Protein AF-A0A9E0TXG6-F1 (afdb_monomer)

Radius of gyration: 11.96 Å; Cα contacts (8 Å, |Δi|>4): 257; chains: 1; bounding box: 27×25×40 Å

Foldseek 3Di:
DQDDAEEAEQEEFEDAAEERAEADEEQYEHYNYEFEHYNYERHAHPYYNYHYWNYEFDHYNYWSYHDDPPPQDADEPGDADHGHYHTYD

Mean predicted aligned error: 6.19 Å

Sequence (89 aa):
AVSSPVNVLGNTVTDNGGDGIFIASNANMVKNNAVYRNGGNGIDNTGSLTEFYNNSSCNNALASCVGIPSGLVVAPGGTPVAGGNLCCP

pLDDT: mean 81.15, std 16.33, range [44.84, 97.56]

Solvent-accessible surface area (backbone atoms only — not comparable to full-atom values): 4607 Å² total; per-residue (Å²): 133,86,75,73,61,50,79,51,66,64,42,80,36,61,72,35,80,38,52,48,43,81,39,75,62,47,51,24,39,40,31,48,27,42,22,33,48,10,54,20,29,10,33,34,30,76,23,52,76,51,49,70,33,40,28,39,16,32,64,22,71,47,51,15,62,39,65,69,72,89,87,60,52,61,31,84,77,71,55,61,48,94,75,18,26,19,34,27,120

Secondary structure (DSSP, 8-state):
-PPPP-EEES-EEES-SS-SEEE-SSS-EEES-EEES-SS-SEEE--TT-EEES-EEES-SS-SEESPPTTS---TTS---TTSPEE--

Structure (mmCIF, N/CA/C/O backbone):
data_AF-A0A9E0TXG6-F1
#
_entry.id   AF-A0A9E0TXG6-F1
#
loop_
_atom_site.group_PDB
_atom_site.id
_atom_site.type_symbol
_atom_site.label_atom_id
_atom_site.label_alt_id
_atom_site.label_comp_id
_atom_site.label_asym_id
_atom_site.label_entity_id
_atom_site.label_seq_id
_atom_site.pdbx_PDB_ins_code
_atom_site.Cartn_x
_atom_site.Cartn_y
_atom_site.Cartn_z
_atom_site.occupancy
_atom_site.B_iso_or_equiv
_atom_site.auth_seq_id
_atom_site.auth_comp_id
_atom_site.auth_asym_id
_atom_site.auth_atom_id
_atom_site.pdbx_PDB_model_num
ATOM 1 N N . ALA A 1 1 ? 7.642 -2.539 -20.704 1.00 48.75 1 ALA A N 1
ATOM 2 C CA . ALA A 1 1 ? 6.670 -1.461 -20.443 1.00 48.75 1 ALA A CA 1
ATOM 3 C C . ALA A 1 1 ? 7.231 -0.590 -19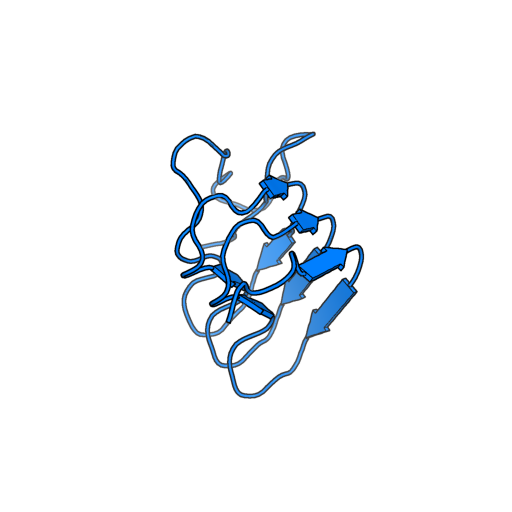.330 1.00 48.75 1 ALA A C 1
ATOM 5 O O . ALA A 1 1 ? 7.638 -1.140 -18.316 1.00 48.75 1 ALA A O 1
ATOM 6 N N . VAL A 1 2 ? 7.325 0.723 -19.530 1.00 52.56 2 VAL A N 1
ATOM 7 C CA . VAL A 1 2 ? 7.585 1.657 -18.426 1.00 52.56 2 VAL A CA 1
ATOM 8 C C . VAL A 1 2 ? 6.251 1.890 -17.721 1.00 52.56 2 VAL A C 1
ATOM 10 O O . VAL A 1 2 ? 5.301 2.329 -18.363 1.00 52.56 2 VAL A O 1
ATOM 13 N N . SER A 1 3 ? 6.130 1.507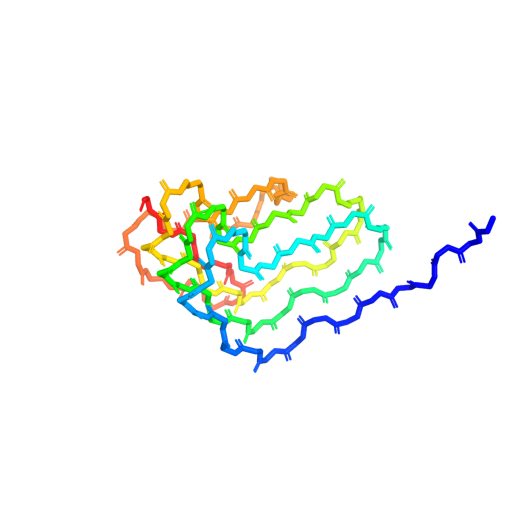 -16.448 1.00 64.75 3 SER A N 1
ATOM 14 C CA . SER A 1 3 ? 4.931 1.827 -15.669 1.00 64.75 3 SER A CA 1
ATOM 15 C C . SER A 1 3 ? 4.927 3.324 -15.388 1.00 64.75 3 SER A C 1
ATOM 17 O O . SER A 1 3 ? 5.900 3.841 -14.838 1.00 64.75 3 SER A O 1
ATOM 19 N N . SER A 1 4 ? 3.858 4.021 -15.761 1.00 75.94 4 SER A N 1
ATOM 20 C CA . SER A 1 4 ? 3.668 5.405 -15.335 1.00 75.94 4 SER A CA 1
ATOM 21 C C . SER A 1 4 ? 3.473 5.466 -13.813 1.00 75.94 4 SER A C 1
ATOM 23 O O . SER A 1 4 ? 2.836 4.565 -13.261 1.00 75.94 4 SER A O 1
ATOM 25 N N . PRO A 1 5 ? 3.983 6.516 -13.146 1.00 81.19 5 PRO A N 1
ATOM 26 C CA . PRO A 1 5 ? 3.655 6.821 -11.757 1.00 81.19 5 PRO A CA 1
ATOM 27 C C . PRO A 1 5 ? 2.147 6.794 -11.503 1.00 81.19 5 PRO A C 1
ATOM 29 O O . PRO A 1 5 ? 1.377 7.359 -12.286 1.00 81.19 5 PRO A O 1
ATOM 32 N N . VAL A 1 6 ? 1.730 6.178 -10.398 1.00 83.81 6 VAL A N 1
ATOM 33 C CA . VAL A 1 6 ? 0.345 6.209 -9.915 1.00 83.81 6 VAL A CA 1
ATOM 34 C C . VAL A 1 6 ? 0.247 7.128 -8.702 1.00 83.81 6 VAL A C 1
ATOM 36 O O . VAL A 1 6 ? 1.073 7.073 -7.792 1.00 83.81 6 VAL A O 1
ATOM 39 N N . ASN A 1 7 ? -0.798 7.954 -8.680 1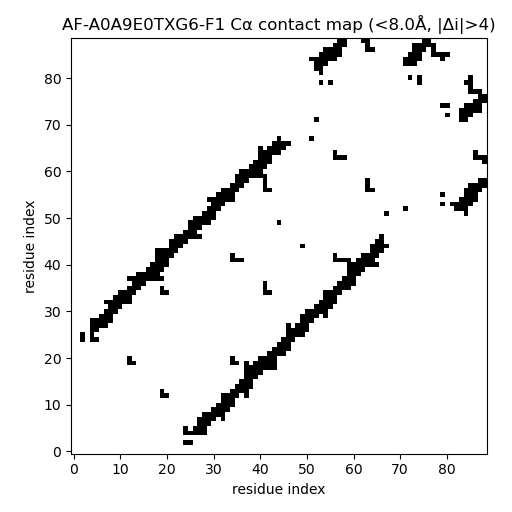.00 89.12 7 ASN A N 1
ATOM 40 C CA . ASN A 1 7 ? -1.100 8.860 -7.578 1.00 89.12 7 ASN A CA 1
ATOM 41 C C . ASN A 1 7 ? -2.319 8.343 -6.805 1.00 89.12 7 ASN A C 1
ATOM 43 O O . ASN A 1 7 ? -3.431 8.350 -7.330 1.00 89.12 7 ASN A O 1
ATOM 47 N N . VAL A 1 8 ? -2.122 7.941 -5.550 1.00 90.38 8 VAL A N 1
ATOM 48 C CA . VAL A 1 8 ? -3.186 7.526 -4.624 1.00 90.38 8 VAL A CA 1
ATOM 49 C C . VAL A 1 8 ? -3.271 8.554 -3.504 1.00 90.38 8 VAL A C 1
ATOM 51 O O . VAL A 1 8 ? -2.483 8.536 -2.557 1.00 90.38 8 VAL A O 1
ATOM 54 N N . LEU A 1 9 ? -4.194 9.505 -3.649 1.00 93.12 9 LEU A N 1
ATOM 55 C CA . LEU A 1 9 ? -4.222 10.723 -2.841 1.00 93.12 9 LEU A CA 1
ATOM 56 C C . LEU A 1 9 ? -5.588 10.939 -2.186 1.00 93.12 9 LEU A C 1
ATOM 58 O O . LEU A 1 9 ? -6.599 10.930 -2.882 1.00 93.12 9 LEU A O 1
ATOM 62 N N . GLY A 1 10 ? -5.611 11.230 -0.883 1.00 93.75 10 GLY A N 1
ATOM 63 C CA . GLY A 1 10 ? -6.802 11.764 -0.210 1.00 93.75 10 GLY A CA 1
ATOM 64 C C . GLY A 1 10 ? -7.965 10.781 -0.055 1.00 93.75 10 GLY A C 1
ATOM 65 O O . GLY A 1 10 ? -9.107 11.217 0.070 1.00 93.75 10 GLY A O 1
ATOM 66 N N . ASN A 1 11 ? -7.708 9.473 -0.102 1.00 96.25 11 ASN A N 1
ATOM 67 C CA . ASN A 1 11 ? -8.763 8.463 -0.075 1.00 96.25 11 ASN A CA 1
ATOM 68 C C . ASN A 1 11 ? -9.119 8.046 1.350 1.00 96.25 11 ASN A C 1
ATOM 70 O O . ASN A 1 11 ? -8.262 7.995 2.228 1.00 96.25 11 ASN A O 1
ATOM 74 N N . THR A 1 12 ? -10.380 7.665 1.549 1.00 97.25 12 THR A N 1
ATOM 75 C CA . THR A 1 12 ? -10.810 6.880 2.711 1.00 97.25 12 THR A CA 1
ATOM 76 C C . THR A 1 12 ? -11.058 5.449 2.255 1.00 97.25 12 THR A C 1
ATOM 78 O O . THR A 1 12 ? -11.916 5.223 1.406 1.00 97.25 12 THR A O 1
ATOM 81 N N . VAL A 1 13 ? -10.304 4.494 2.796 1.00 97.38 13 VAL A N 1
ATOM 82 C CA . VAL A 1 13 ? -10.337 3.085 2.386 1.00 97.38 13 VAL A CA 1
ATOM 83 C C . VAL A 1 13 ? -10.629 2.210 3.599 1.00 97.38 13 VAL A C 1
ATOM 85 O O . VAL A 1 13 ? -9.819 2.115 4.522 1.00 97.38 13 VAL A O 1
ATOM 88 N N . THR A 1 14 ? -11.803 1.584 3.625 1.00 97.56 14 THR A N 1
ATOM 89 C CA . THR A 1 14 ? -12.260 0.838 4.799 1.00 97.56 14 THR A CA 1
ATOM 90 C C . THR A 1 14 ? -13.142 -0.348 4.445 1.00 97.56 14 THR A C 1
ATOM 92 O O . THR A 1 14 ? -13.743 -0.360 3.375 1.00 97.56 14 THR A O 1
ATOM 95 N N . ASP A 1 15 ? -13.216 -1.321 5.357 1.00 96.94 15 ASP A N 1
ATOM 96 C CA . ASP A 1 15 ? -14.100 -2.490 5.285 1.00 96.94 15 ASP A CA 1
ATOM 97 C C . ASP A 1 15 ? -13.877 -3.391 4.056 1.00 96.94 15 ASP A C 1
ATOM 99 O O . ASP A 1 15 ? -14.789 -4.084 3.604 1.00 96.94 15 ASP A O 1
ATOM 103 N N . ASN A 1 16 ? -12.654 -3.419 3.515 1.00 96.94 16 ASN A N 1
ATOM 104 C CA . ASN A 1 16 ? -12.290 -4.350 2.446 1.00 96.94 16 ASN A CA 1
ATOM 105 C C . ASN A 1 16 ? -11.864 -5.708 3.016 1.00 96.94 16 ASN A C 1
ATOM 107 O O . ASN A 1 16 ? -11.267 -5.781 4.084 1.00 96.94 16 ASN A O 1
ATOM 111 N N . GLY A 1 17 ? -12.112 -6.795 2.278 1.00 97.25 17 GLY A N 1
ATOM 112 C CA . GLY A 1 17 ? -11.729 -8.151 2.702 1.00 97.25 17 GLY A CA 1
ATOM 113 C C . GLY A 1 17 ? -10.229 -8.469 2.605 1.00 97.25 17 GLY A C 1
ATOM 114 O O . GLY A 1 17 ? -9.790 -9.459 3.177 1.00 97.25 17 GLY A O 1
ATOM 115 N N . GLY A 1 18 ? -9.454 -7.650 1.890 1.00 95.69 18 GLY A N 1
ATOM 116 C CA . GLY A 1 18 ? -8.007 -7.798 1.700 1.00 95.69 18 GLY A CA 1
ATO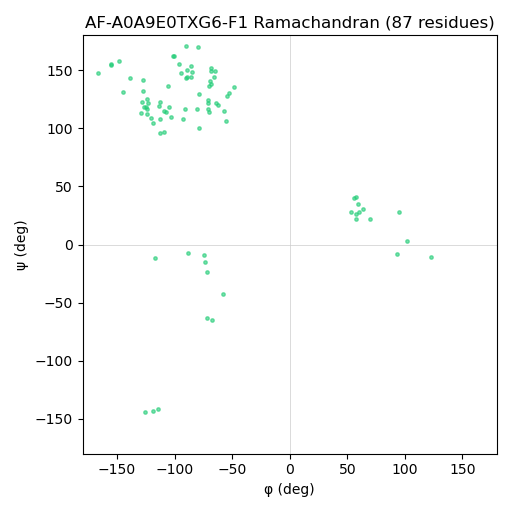M 117 C C . GLY A 1 18 ? -7.265 -6.527 2.097 1.00 95.69 18 GLY A C 1
ATOM 118 O O . GLY A 1 18 ? -7.670 -5.855 3.046 1.00 95.69 18 GLY A O 1
ATOM 119 N N . ASP A 1 19 ? -6.198 -6.192 1.376 1.00 95.44 19 ASP A N 1
ATOM 120 C CA . ASP A 1 19 ? -5.452 -4.960 1.631 1.00 95.44 19 ASP A CA 1
ATOM 121 C C . ASP A 1 19 ? -6.303 -3.714 1.354 1.00 95.44 19 ASP A C 1
ATOM 123 O O . ASP A 1 19 ? -7.159 -3.715 0.467 1.00 95.44 19 ASP A O 1
ATOM 127 N N . GLY A 1 20 ? -6.050 -2.632 2.090 1.00 96.56 20 GLY A N 1
ATOM 128 C CA . GLY A 1 20 ? -6.665 -1.339 1.797 1.00 96.56 20 GLY A CA 1
ATOM 129 C C . GLY A 1 20 ? -6.076 -0.723 0.526 1.00 96.56 20 GLY A C 1
ATOM 130 O O . GLY A 1 20 ? -6.770 -0.522 -0.469 1.00 96.56 20 GLY A O 1
ATOM 131 N N . ILE A 1 21 ? -4.777 -0.424 0.547 1.00 94.25 21 ILE A N 1
ATOM 132 C CA . ILE A 1 21 ? -4.048 0.131 -0.599 1.00 94.25 21 ILE A CA 1
ATOM 133 C C . ILE A 1 21 ? -2.859 -0.774 -0.906 1.00 94.25 21 ILE A C 1
ATOM 135 O O . ILE A 1 21 ? -1.952 -0.886 -0.088 1.00 94.25 21 ILE A O 1
ATOM 139 N N . PHE A 1 22 ? -2.837 -1.357 -2.105 1.00 93.38 22 PHE A N 1
ATOM 140 C CA . PHE A 1 22 ? -1.732 -2.183 -2.594 1.00 93.38 22 PHE A CA 1
ATOM 141 C C . PHE A 1 22 ? -1.019 -1.499 -3.769 1.00 93.38 22 PHE A C 1
ATOM 143 O O . PHE A 1 22 ? -1.641 -1.174 -4.784 1.00 93.38 22 PHE A O 1
ATOM 150 N N . ILE A 1 23 ? 0.290 -1.281 -3.634 1.00 88.75 23 ILE A N 1
ATOM 151 C CA . ILE A 1 23 ? 1.143 -0.608 -4.619 1.00 88.75 23 ILE A CA 1
ATOM 152 C C . ILE A 1 23 ? 2.303 -1.533 -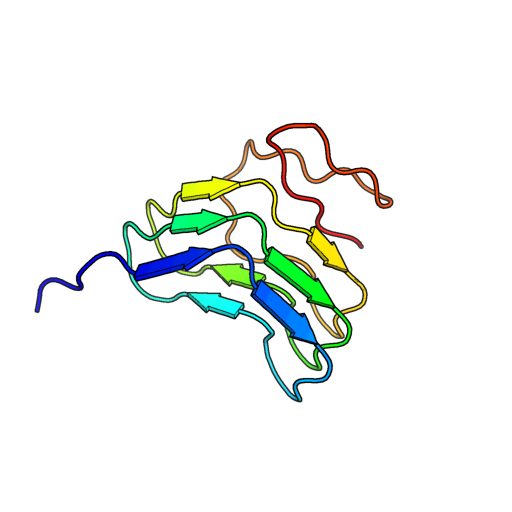4.997 1.00 88.75 23 ILE A C 1
ATOM 154 O O . ILE A 1 23 ? 3.164 -1.832 -4.169 1.00 88.75 23 ILE A O 1
ATOM 158 N N . ALA A 1 24 ? 2.352 -1.933 -6.270 1.00 87.50 24 ALA A N 1
ATOM 159 C CA . ALA A 1 24 ? 3.408 -2.792 -6.822 1.00 87.50 24 ALA A CA 1
ATOM 160 C C . ALA A 1 24 ? 4.262 -2.130 -7.921 1.00 87.50 24 ALA A C 1
ATOM 162 O O . ALA A 1 24 ? 5.292 -2.672 -8.316 1.00 87.50 24 ALA A O 1
ATOM 163 N N . SER A 1 25 ? 3.849 -0.972 -8.449 1.00 86.00 25 SER A N 1
ATOM 164 C CA . SER A 1 25 ? 4.642 -0.190 -9.411 1.00 86.00 25 SER A CA 1
ATOM 165 C C . SER A 1 25 ? 5.725 0.635 -8.708 1.00 86.00 25 SER A C 1
ATOM 167 O O . SER A 1 25 ? 5.709 0.770 -7.491 1.00 86.00 25 SER A O 1
ATOM 169 N N . ASN A 1 26 ? 6.646 1.232 -9.465 1.00 85.75 26 ASN A N 1
ATOM 170 C CA . ASN A 1 26 ? 7.681 2.121 -8.923 1.00 85.75 26 ASN A CA 1
ATOM 171 C C . ASN A 1 26 ? 7.323 3.603 -9.117 1.00 85.75 26 ASN A C 1
ATOM 173 O O . ASN A 1 26 ? 6.528 3.936 -9.995 1.00 85.75 26 ASN A O 1
ATOM 177 N N . ALA A 1 27 ? 7.985 4.480 -8.355 1.00 85.69 27 ALA A N 1
ATOM 178 C CA . ALA A 1 27 ? 7.906 5.939 -8.469 1.00 85.69 27 ALA A CA 1
ATOM 179 C C . ALA A 1 27 ? 6.477 6.496 -8.326 1.00 85.69 27 ALA A C 1
ATOM 181 O O . ALA A 1 27 ? 6.070 7.380 -9.074 1.00 85.69 27 ALA A O 1
ATOM 182 N N . ASN A 1 28 ? 5.700 5.949 -7.388 1.00 86.56 28 ASN A N 1
ATOM 183 C CA . ASN A 1 28 ? 4.326 6.380 -7.123 1.00 86.56 28 ASN A CA 1
ATOM 184 C C . ASN A 1 28 ? 4.266 7.491 -6.076 1.00 86.56 28 ASN A C 1
ATOM 186 O O . ASN A 1 28 ? 5.238 7.752 -5.372 1.00 86.56 28 ASN A O 1
ATOM 190 N N . MET A 1 29 ? 3.080 8.068 -5.908 1.00 88.69 29 MET A N 1
ATOM 191 C CA . MET A 1 29 ? 2.774 8.958 -4.796 1.00 88.69 29 MET A CA 1
ATOM 192 C C . MET A 1 29 ? 1.572 8.429 -4.010 1.00 88.69 29 MET A C 1
ATOM 194 O O . MET A 1 29 ? 0.477 8.296 -4.556 1.00 88.69 29 MET A O 1
ATOM 198 N N . VAL A 1 30 ? 1.757 8.172 -2.717 1.00 89.00 30 VAL A N 1
ATOM 199 C CA . VAL A 1 30 ? 0.707 7.752 -1.780 1.00 89.00 30 VAL A CA 1
ATOM 200 C C . VAL A 1 30 ? 0.628 8.778 -0.660 1.00 89.00 30 VAL A C 1
ATOM 202 O O . VAL A 1 30 ? 1.529 8.875 0.178 1.00 89.00 30 VAL A O 1
ATOM 205 N N . LYS A 1 31 ? -0.446 9.568 -0.642 1.00 88.81 31 LYS A N 1
ATOM 206 C CA . LYS A 1 31 ? -0.557 10.729 0.244 1.00 88.81 31 LYS A CA 1
ATOM 207 C C . LYS A 1 31 ? -1.930 10.884 0.876 1.00 88.81 31 LYS A C 1
ATOM 209 O O . LYS A 1 31 ? -2.933 10.785 0.176 1.00 88.81 31 LYS A O 1
ATOM 214 N N . ASN A 1 32 ? -1.977 11.331 2.133 1.00 90.75 32 ASN A N 1
ATOM 215 C CA . ASN A 1 32 ? -3.200 11.845 2.765 1.00 90.75 32 ASN A CA 1
ATOM 216 C C . ASN A 1 32 ? -4.347 10.816 2.769 1.00 90.75 32 ASN A C 1
ATOM 218 O O . ASN A 1 32 ? -5.512 11.204 2.742 1.00 90.75 32 ASN A O 1
ATOM 222 N N . ASN A 1 33 ? -4.045 9.517 2.743 1.00 92.75 33 ASN A N 1
ATOM 223 C CA . ASN A 1 33 ? -5.074 8.483 2.769 1.00 92.75 33 ASN A CA 1
ATOM 224 C C . ASN A 1 33 ? -5.388 8.080 4.213 1.00 92.75 33 ASN A C 1
ATOM 226 O O . ASN A 1 33 ? -4.482 7.998 5.039 1.00 92.75 33 ASN A O 1
ATOM 230 N N . ALA A 1 34 ? -6.654 7.795 4.502 1.00 94.00 34 ALA A N 1
ATOM 231 C CA . ALA A 1 34 ? -7.125 7.202 5.747 1.00 94.00 34 ALA A CA 1
ATOM 232 C C . ALA A 1 34 ? -7.573 5.760 5.475 1.00 94.00 34 ALA A C 1
ATOM 234 O O . ALA A 1 34 ? -8.531 5.540 4.735 1.00 94.00 34 ALA A O 1
ATOM 235 N N . VAL A 1 35 ? -6.884 4.779 6.053 1.00 95.25 35 VAL A N 1
ATOM 236 C CA . VAL A 1 35 ? -7.028 3.361 5.712 1.00 95.25 35 VAL A CA 1
ATOM 237 C C . VAL A 1 35 ? -7.255 2.519 6.963 1.00 95.25 35 VAL A C 1
ATOM 239 O O . VAL A 1 35 ? -6.382 2.417 7.819 1.00 95.25 35 VAL A O 1
ATOM 242 N N . TYR A 1 36 ? -8.434 1.924 7.121 1.00 95.50 36 TYR A N 1
ATOM 243 C CA . TYR A 1 36 ? -8.767 1.240 8.374 1.00 95.50 36 TYR A CA 1
ATOM 244 C C . TYR A 1 36 ? -9.823 0.151 8.237 1.00 95.50 36 TYR A C 1
ATOM 246 O O . TYR A 1 36 ? -10.678 0.233 7.365 1.00 95.50 36 TYR A O 1
ATOM 254 N N . ARG A 1 37 ? -9.830 -0.834 9.144 1.00 95.75 37 ARG A N 1
ATOM 255 C CA . ARG A 1 37 ? -10.777 -1.971 9.144 1.00 95.75 37 ARG A CA 1
ATOM 256 C C . ARG A 1 37 ? -10.730 -2.815 7.866 1.00 95.75 37 ARG A C 1
ATOM 258 O O . ARG A 1 37 ? -11.757 -3.304 7.415 1.00 95.75 37 ARG A O 1
ATOM 265 N N . ASN A 1 38 ? -9.551 -2.982 7.270 1.00 96.75 38 ASN A N 1
ATOM 266 C CA . ASN A 1 38 ? -9.367 -3.893 6.140 1.00 96.75 38 ASN A CA 1
ATOM 267 C C . ASN A 1 38 ? -8.886 -5.273 6.628 1.00 96.75 38 ASN A C 1
ATOM 269 O O . ASN A 1 38 ? -8.185 -5.370 7.636 1.00 96.75 38 ASN A O 1
ATOM 273 N N . GLY A 1 39 ? -9.281 -6.337 5.928 1.00 96.88 39 GLY A N 1
ATOM 274 C CA . GLY A 1 39 ? -8.998 -7.737 6.266 1.00 96.88 39 GLY A CA 1
ATOM 275 C C . GLY A 1 39 ? -7.560 -8.189 5.988 1.00 96.88 39 GLY A C 1
ATOM 276 O O . GLY A 1 39 ? -7.183 -9.282 6.402 1.00 96.88 39 GLY A O 1
ATOM 277 N N . GLY A 1 40 ? -6.763 -7.360 5.313 1.00 95.44 40 GLY A N 1
ATOM 278 C CA . GLY A 1 40 ? -5.338 -7.564 5.053 1.00 95.44 40 GLY A CA 1
ATOM 279 C C . GLY A 1 40 ? -4.468 -6.464 5.662 1.00 95.44 40 GLY A C 1
ATOM 280 O O . GLY A 1 40 ? -4.741 -5.960 6.758 1.00 95.44 40 GLY A O 1
ATOM 281 N N . ASN A 1 41 ? -3.405 -6.096 4.946 1.00 93.38 41 ASN A N 1
ATOM 282 C CA . ASN A 1 41 ? -2.580 -4.946 5.287 1.00 93.38 41 ASN A CA 1
ATOM 283 C C . ASN A 1 41 ? -3.376 -3.654 5.068 1.00 93.38 41 ASN A C 1
ATOM 285 O O . ASN A 1 41 ? -4.217 -3.551 4.178 1.00 93.38 41 ASN A O 1
ATOM 289 N N . GLY A 1 42 ? -3.101 -2.620 5.854 1.00 93.94 42 GLY A N 1
ATOM 290 C CA . GLY A 1 42 ? -3.691 -1.316 5.579 1.00 93.94 42 GLY A CA 1
ATOM 291 C C . GLY A 1 42 ? -3.142 -0.736 4.282 1.00 93.94 42 GLY A C 1
ATOM 292 O O . GLY A 1 42 ? -3.862 -0.597 3.296 1.00 93.94 42 GLY A O 1
ATOM 293 N N . ILE A 1 43 ? -1.844 -0.442 4.273 1.00 91.69 43 ILE A N 1
ATOM 294 C CA . ILE A 1 43 ? -1.139 0.015 3.079 1.00 91.69 43 ILE A CA 1
ATOM 295 C C . ILE A 1 43 ? 0.079 -0.874 2.844 1.00 91.69 43 ILE A C 1
ATOM 297 O O . ILE A 1 43 ? 0.987 -0.909 3.673 1.00 91.69 43 ILE A O 1
ATOM 301 N N . ASP A 1 44 ? 0.109 -1.554 1.706 1.00 91.81 44 ASP A N 1
ATOM 302 C CA . ASP A 1 44 ? 1.215 -2.398 1.272 1.00 91.81 44 ASP A CA 1
ATOM 303 C C . ASP A 1 44 ? 1.897 -1.776 0.049 1.00 91.81 44 ASP A C 1
ATOM 305 O O . ASP A 1 44 ? 1.340 -1.720 -1.051 1.00 91.81 44 ASP A O 1
ATOM 309 N N . ASN A 1 45 ? 3.100 -1.243 0.265 1.00 87.31 45 ASN A N 1
ATOM 310 C CA . ASN A 1 45 ? 3.936 -0.688 -0.786 1.00 87.31 45 ASN A CA 1
ATOM 311 C C . ASN A 1 45 ? 5.137 -1.600 -1.041 1.00 87.31 45 ASN A C 1
ATOM 313 O O . ASN A 1 45 ? 6.174 -1.475 -0.401 1.00 87.31 45 ASN A O 1
ATOM 317 N N . THR A 1 46 ? 5.035 -2.454 -2.051 1.00 86.44 46 THR A N 1
ATOM 318 C CA . THR A 1 46 ? 6.182 -3.223 -2.566 1.00 86.44 46 THR A CA 1
ATOM 319 C C . THR A 1 46 ? 6.956 -2.461 -3.649 1.00 86.44 46 THR A C 1
ATOM 321 O O . THR A 1 46 ? 8.036 -2.879 -4.069 1.00 86.44 46 THR A O 1
ATOM 324 N N . GLY A 1 47 ? 6.421 -1.314 -4.074 1.00 78.94 47 GLY A N 1
ATOM 325 C CA . GLY A 1 47 ? 7.024 -0.397 -5.030 1.00 78.94 47 GLY A CA 1
ATOM 326 C C . GLY A 1 47 ? 8.255 0.347 -4.509 1.00 78.94 47 GLY A C 1
ATOM 327 O O . GLY A 1 47 ? 8.295 0.819 -3.370 1.00 78.94 47 GLY A O 1
ATOM 328 N N . SER A 1 48 ? 9.255 0.519 -5.376 1.00 80.94 48 SER A N 1
ATOM 329 C CA . SER A 1 48 ? 10.444 1.338 -5.100 1.00 80.94 48 SER A CA 1
ATOM 330 C C . SER A 1 48 ? 10.211 2.812 -5.436 1.00 80.94 48 SER A C 1
ATOM 332 O O . SER A 1 48 ? 9.436 3.132 -6.335 1.00 80.94 48 SER A O 1
ATOM 334 N N . LEU A 1 49 ? 10.941 3.716 -4.771 1.00 75.31 49 LEU A N 1
ATOM 335 C CA . LEU A 1 49 ? 10.889 5.173 -5.002 1.00 75.31 49 LEU A CA 1
ATOM 336 C C . LEU A 1 49 ? 9.491 5.796 -4.823 1.00 75.31 49 LEU A C 1
ATOM 338 O O . LEU A 1 49 ? 9.212 6.854 -5.378 1.00 75.31 49 LEU A O 1
ATOM 342 N N . THR A 1 50 ? 8.603 5.143 -4.073 1.00 81.25 50 THR A N 1
ATOM 343 C CA . THR A 1 50 ? 7.284 5.692 -3.759 1.00 81.25 50 THR A CA 1
ATOM 344 C C . THR A 1 50 ? 7.428 6.854 -2.779 1.00 81.25 50 THR A C 1
ATOM 346 O O . THR A 1 50 ? 7.924 6.680 -1.663 1.00 81.25 50 THR A O 1
ATOM 349 N N . GLU A 1 51 ? 6.954 8.033 -3.174 1.00 83.62 51 GLU A N 1
ATOM 350 C CA . GLU A 1 51 ? 6.704 9.128 -2.246 1.00 83.62 51 GLU A CA 1
ATOM 351 C C . GLU A 1 51 ? 5.511 8.755 -1.375 1.00 83.62 51 GLU A C 1
ATOM 353 O O . GLU A 1 51 ? 4.382 8.614 -1.843 1.00 83.62 51 GLU A O 1
ATOM 358 N N . PHE A 1 52 ? 5.764 8.585 -0.090 1.00 81.12 52 PHE A N 1
ATOM 359 C CA . PHE A 1 52 ? 4.767 8.157 0.871 1.00 81.12 52 PHE A CA 1
ATOM 360 C C . PHE A 1 52 ? 4.727 9.212 1.970 1.00 81.12 52 PHE A C 1
ATOM 362 O O . PHE A 1 52 ? 5.784 9.551 2.486 1.00 81.12 52 PHE A O 1
ATOM 369 N N . TYR A 1 53 ? 3.572 9.798 2.291 1.00 83.69 53 TYR A N 1
ATOM 370 C CA . TYR A 1 53 ? 3.499 10.852 3.315 1.00 83.69 53 TYR A CA 1
ATOM 371 C C . TYR A 1 53 ? 2.070 11.162 3.780 1.00 83.69 53 TYR A C 1
ATOM 373 O O . TYR A 1 53 ? 1.123 11.122 2.998 1.00 83.69 53 TYR A O 1
ATOM 381 N N . ASN A 1 54 ? 1.907 11.535 5.055 1.00 85.56 54 ASN A N 1
ATOM 382 C CA . ASN A 1 54 ? 0.620 11.895 5.670 1.00 85.56 54 ASN A CA 1
ATOM 383 C C . ASN A 1 54 ? -0.499 10.847 5.517 1.00 85.56 54 ASN A C 1
ATOM 385 O O . ASN A 1 54 ? -1.678 11.194 5.501 1.00 85.56 54 ASN A O 1
ATOM 389 N N . ASN A 1 55 ? -0.170 9.565 5.392 1.00 87.56 55 ASN A N 1
ATOM 390 C CA . ASN A 1 55 ? -1.187 8.518 5.422 1.00 87.56 55 ASN A CA 1
ATOM 391 C C . ASN A 1 55 ? -1.477 8.112 6.867 1.00 87.56 55 ASN A C 1
ATOM 393 O O . ASN A 1 55 ? -0.574 8.079 7.695 1.00 87.56 55 ASN A O 1
ATOM 397 N N . SER A 1 56 ? -2.728 7.788 7.160 1.00 89.75 56 SER A N 1
ATOM 398 C CA . SER A 1 56 ? -3.158 7.176 8.409 1.00 89.75 56 SER A CA 1
ATOM 399 C C . SER A 1 56 ? -3.656 5.780 8.094 1.00 89.75 56 SER A C 1
ATOM 401 O O . SER A 1 56 ? -4.589 5.626 7.310 1.00 89.75 56 SER A O 1
ATOM 403 N N . SER A 1 57 ? -3.028 4.770 8.673 1.00 90.81 57 SER A N 1
ATOM 404 C CA . SER A 1 57 ? -3.436 3.386 8.537 1.00 90.81 57 SER A CA 1
ATOM 405 C C . SER A 1 57 ? -3.561 2.763 9.920 1.00 90.81 57 SER A C 1
ATOM 407 O O . SER A 1 57 ? -2.624 2.846 10.708 1.00 90.81 57 SER A O 1
ATOM 409 N N . CYS A 1 58 ? -4.731 2.223 10.264 1.00 89.44 58 CYS A N 1
ATOM 410 C CA . CYS A 1 58 ? -5.005 1.712 11.610 1.00 89.44 58 CYS A CA 1
ATOM 411 C C . CYS A 1 58 ? -6.099 0.644 11.618 1.00 89.44 58 CYS A C 1
ATOM 413 O O . CYS A 1 58 ? -6.996 0.674 10.785 1.00 89.44 58 CYS A O 1
ATOM 415 N N . ASN A 1 59 ? -6.093 -0.251 12.610 1.00 91.81 59 ASN A N 1
ATOM 416 C CA . ASN A 1 59 ? -7.136 -1.272 12.789 1.00 91.81 59 ASN A CA 1
ATOM 417 C C . ASN A 1 59 ? -7.341 -2.154 11.543 1.00 91.81 59 ASN A C 1
ATOM 419 O O . ASN A 1 59 ? -8.478 -2.436 11.172 1.00 91.81 59 ASN A O 1
ATOM 423 N N . ASN A 1 60 ? -6.263 -2.533 10.859 1.00 91.12 60 ASN A N 1
ATOM 424 C CA . ASN A 1 60 ? -6.309 -3.524 9.782 1.00 91.12 60 ASN A CA 1
ATOM 425 C C . ASN A 1 60 ? -5.938 -4.894 10.364 1.00 91.12 60 ASN A C 1
ATOM 427 O O . ASN A 1 60 ? -5.297 -4.957 11.411 1.00 91.12 60 ASN A O 1
ATOM 431 N N . ALA A 1 61 ? -6.385 -5.984 9.744 1.00 93.62 61 ALA A N 1
ATOM 432 C CA . ALA A 1 61 ? -6.232 -7.315 10.328 1.00 93.62 61 ALA A CA 1
ATOM 433 C C . ALA A 1 61 ? -4.782 -7.826 10.304 1.00 93.62 61 ALA A C 1
ATOM 435 O O . ALA A 1 61 ? -4.432 -8.691 11.106 1.00 93.62 61 ALA A O 1
ATOM 436 N N . LEU A 1 62 ? -3.954 -7.303 9.392 1.00 91.81 62 LEU A N 1
ATOM 437 C CA . LEU A 1 62 ? -2.518 -7.575 9.317 1.00 91.81 62 LEU A CA 1
ATOM 438 C C . LEU A 1 62 ? -1.715 -6.299 9.622 1.00 91.81 62 LEU A C 1
ATOM 440 O O . LEU A 1 62 ? -2.075 -5.524 10.504 1.00 91.81 62 LEU A O 1
ATOM 444 N N . ALA A 1 63 ? -0.604 -6.064 8.922 1.00 88.75 63 ALA A N 1
ATOM 445 C CA . ALA A 1 63 ? 0.222 -4.897 9.179 1.00 88.75 63 ALA A CA 1
ATOM 446 C C . ALA A 1 63 ? -0.495 -3.618 8.737 1.00 88.75 63 ALA A C 1
ATOM 448 O O . ALA A 1 63 ? -1.034 -3.513 7.636 1.00 88.75 63 ALA A O 1
ATOM 449 N N . SER A 1 64 ? -0.438 -2.584 9.568 1.00 88.25 64 SER A N 1
ATOM 450 C CA . SER A 1 64 ? -0.929 -1.266 9.180 1.00 88.25 64 SER A CA 1
ATOM 451 C C . SER A 1 64 ? -0.222 -0.737 7.925 1.00 88.25 64 SER A C 1
ATOM 453 O O . SER A 1 64 ? -0.859 -0.165 7.040 1.00 88.25 64 SER A O 1
ATOM 455 N N . CYS A 1 65 ? 1.094 -0.908 7.854 1.00 86.88 65 CYS A N 1
ATOM 456 C CA . CYS A 1 65 ? 1.928 -0.379 6.788 1.00 86.88 65 CYS A CA 1
ATOM 457 C C . CYS A 1 65 ? 3.066 -1.350 6.465 1.00 86.88 65 CYS A C 1
ATOM 459 O O . CYS A 1 65 ? 3.781 -1.767 7.375 1.00 86.88 65 CYS A O 1
ATOM 461 N N . VAL A 1 66 ? 3.274 -1.651 5.185 1.00 86.62 66 VAL A N 1
ATOM 462 C CA . VAL A 1 66 ? 4.338 -2.537 4.691 1.00 86.62 66 VAL A CA 1
ATOM 463 C C . VAL A 1 66 ? 5.145 -1.827 3.605 1.00 86.62 66 VAL A C 1
ATOM 465 O O . VAL A 1 66 ? 4.596 -1.068 2.809 1.00 86.62 66 VAL A O 1
ATOM 468 N N . GLY A 1 67 ? 6.466 -2.045 3.608 1.00 78.38 67 GLY A N 1
ATOM 469 C CA . GLY A 1 67 ? 7.381 -1.546 2.574 1.00 78.38 67 GLY A CA 1
ATOM 470 C C . GLY A 1 67 ? 7.482 -0.018 2.481 1.00 78.38 67 GLY A C 1
ATOM 471 O O . GLY A 1 67 ? 7.740 0.552 1.419 1.00 78.38 67 GLY A O 1
ATOM 472 N N . ILE A 1 68 ? 7.302 0.666 3.613 1.00 72.75 68 ILE A N 1
ATOM 473 C CA . ILE A 1 68 ? 7.573 2.101 3.724 1.00 72.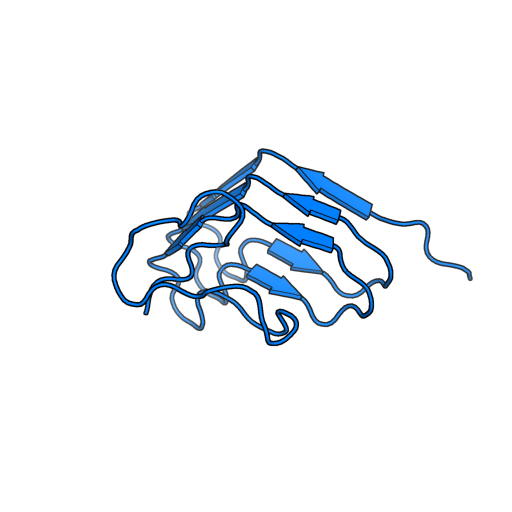75 68 ILE A CA 1
ATOM 474 C C . ILE A 1 68 ? 9.089 2.312 3.886 1.00 72.75 68 ILE A C 1
ATOM 476 O O . ILE A 1 68 ? 9.687 1.680 4.762 1.00 72.75 68 ILE A O 1
ATOM 480 N N . PRO A 1 69 ? 9.725 3.199 3.092 1.00 62.53 69 PRO A N 1
ATOM 481 C CA . PRO A 1 69 ? 11.134 3.540 3.259 1.00 62.53 69 PRO A CA 1
ATOM 482 C C . PRO A 1 69 ? 11.445 3.977 4.698 1.00 62.53 69 PRO A C 1
ATOM 484 O O . PRO A 1 69 ? 10.770 4.834 5.273 1.00 62.53 69 PRO A O 1
ATOM 487 N N . SER A 1 70 ? 12.484 3.384 5.282 1.00 46.03 70 SER A N 1
ATOM 488 C CA . SER A 1 70 ? 12.986 3.710 6.619 1.00 46.03 70 SER A CA 1
ATOM 489 C C . SER A 1 70 ? 13.300 5.207 6.747 1.00 46.03 70 SER A C 1
ATOM 491 O O . SER A 1 70 ? 14.043 5.745 5.930 1.00 46.03 70 SER A O 1
ATOM 493 N N . GLY A 1 71 ? 12.759 5.868 7.776 1.00 47.38 71 GLY A N 1
ATOM 494 C CA . GLY A 1 71 ? 12.946 7.309 8.035 1.00 47.38 71 GLY A CA 1
ATOM 495 C C . GLY A 1 71 ? 11.643 8.109 8.107 1.00 47.38 71 GLY A C 1
ATOM 496 O O . GLY A 1 71 ? 11.636 9.249 8.564 1.00 47.38 71 GLY A O 1
ATOM 497 N N . LEU A 1 72 ? 10.528 7.495 7.720 1.00 53.66 72 LEU A N 1
ATOM 498 C CA . LEU A 1 72 ? 9.203 8.081 7.817 1.00 53.66 72 LEU A CA 1
ATOM 499 C C . LEU A 1 72 ? 8.570 7.661 9.145 1.00 53.66 72 LEU A C 1
ATOM 501 O O . LEU A 1 72 ? 8.269 6.488 9.354 1.00 53.66 72 LEU A O 1
ATOM 505 N N . VAL A 1 73 ? 8.469 8.610 10.074 1.00 49.88 73 VAL A N 1
ATOM 506 C CA . VAL A 1 73 ? 8.128 8.363 11.480 1.00 49.88 73 VAL A CA 1
ATOM 507 C C . VAL A 1 73 ? 6.804 7.613 11.600 1.00 49.88 73 VAL A C 1
ATOM 509 O O . VAL A 1 73 ? 5.745 8.200 11.423 1.00 49.88 73 VAL A O 1
ATOM 512 N N . VAL A 1 74 ? 6.880 6.329 11.944 1.00 54.72 74 VAL A N 1
ATOM 513 C CA . VAL A 1 74 ? 5.766 5.552 12.484 1.00 54.72 74 VAL A CA 1
ATOM 514 C C . VAL A 1 74 ? 5.665 5.940 13.952 1.00 54.72 74 VAL A C 1
ATOM 516 O O . VAL A 1 74 ? 6.472 5.487 14.759 1.00 54.72 74 VAL A O 1
ATOM 519 N N . ALA A 1 75 ? 4.738 6.829 14.308 1.00 47.91 75 ALA A N 1
ATOM 520 C CA . ALA A 1 75 ? 4.459 7.076 15.717 1.00 47.91 75 ALA A CA 1
ATOM 521 C C . ALA A 1 75 ? 3.736 5.842 16.286 1.00 47.91 75 ALA A C 1
ATOM 523 O O . ALA A 1 75 ? 2.626 5.539 15.834 1.00 47.91 75 ALA A O 1
ATOM 524 N N . PRO A 1 76 ? 4.311 5.118 17.264 1.00 47.22 76 PRO A N 1
ATOM 525 C CA . PRO A 1 76 ? 3.571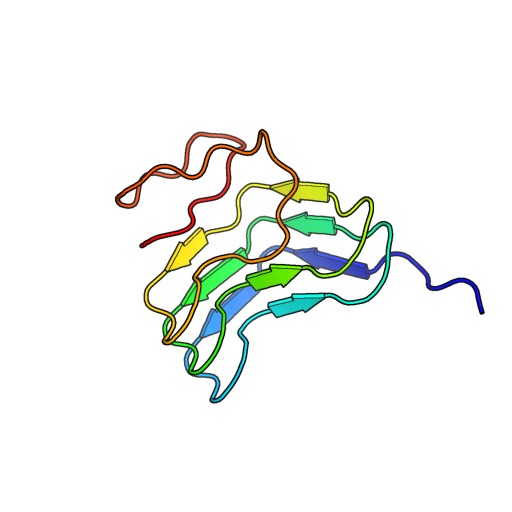 4.083 17.966 1.00 47.22 76 PRO A CA 1
ATOM 526 C C . PRO A 1 76 ? 2.421 4.763 18.719 1.00 47.22 76 PRO A C 1
ATOM 528 O O . PRO A 1 76 ? 2.660 5.652 19.534 1.00 47.22 76 PRO A O 1
ATOM 531 N N . GLY A 1 77 ? 1.176 4.367 18.449 1.00 51.81 77 GLY A N 1
ATOM 532 C CA . GLY A 1 77 ? 0.033 4.802 19.260 1.00 51.81 77 GLY A CA 1
ATOM 533 C C . GLY A 1 77 ? -0.751 6.027 18.776 1.00 51.81 77 GLY A C 1
ATOM 534 O O . GLY A 1 77 ? -1.401 6.674 19.590 1.00 51.81 77 GLY A O 1
ATOM 535 N N . GLY A 1 78 ? -0.78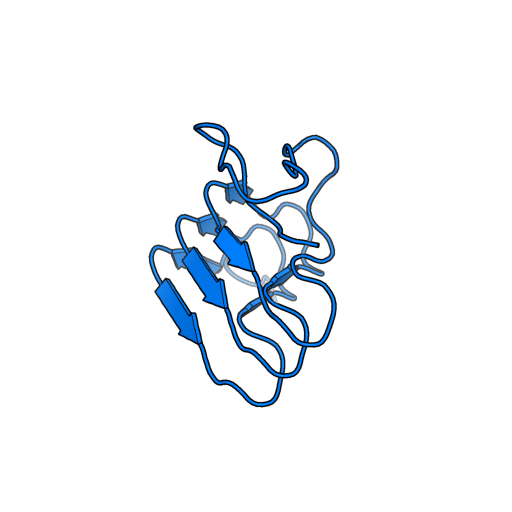6 6.321 17.473 1.00 48.59 78 GLY A N 1
ATOM 536 C CA . GLY A 1 78 ? -1.953 7.036 16.927 1.00 48.59 78 GLY A CA 1
ATOM 537 C C . GLY A 1 78 ? -1.811 8.534 16.651 1.00 48.59 78 GLY A C 1
ATOM 538 O O . GLY A 1 78 ? -2.794 9.143 16.239 1.00 48.59 78 GLY A O 1
ATOM 539 N N . THR A 1 79 ? -0.647 9.160 16.844 1.00 47.72 79 THR A N 1
ATOM 540 C CA . THR A 1 79 ? -0.468 10.590 16.531 1.00 47.72 79 THR A CA 1
ATOM 541 C C . THR A 1 79 ? 0.304 10.785 15.223 1.00 47.72 79 THR A C 1
ATOM 543 O O . THR A 1 79 ? 1.504 10.519 15.172 1.00 47.72 79 THR A O 1
ATOM 546 N N . PRO A 1 80 ? -0.340 11.265 14.140 1.00 47.97 80 PRO A N 1
ATOM 547 C CA . PRO A 1 80 ? 0.381 11.658 12.938 1.00 47.97 80 PRO A CA 1
ATOM 548 C C . PRO A 1 80 ? 1.315 12.817 13.292 1.00 47.97 80 PRO A C 1
ATOM 550 O O . PRO A 1 80 ? 0.868 13.877 13.732 1.00 47.97 80 PRO A O 1
ATOM 553 N N . VAL A 1 81 ? 2.618 12.632 13.107 1.00 51.53 81 VAL A N 1
ATOM 554 C CA . VAL A 1 81 ? 3.549 13.765 13.072 1.00 51.53 81 VAL A CA 1
ATOM 555 C C . VAL A 1 81 ? 3.257 14.547 11.796 1.00 51.53 81 VAL A C 1
ATOM 557 O O . VAL A 1 81 ? 3.021 13.941 10.754 1.00 51.53 81 VAL A O 1
ATOM 560 N N . ALA A 1 82 ? 3.253 15.879 11.844 1.00 44.84 82 ALA A N 1
ATOM 561 C CA . ALA A 1 82 ? 3.036 16.693 10.649 1.00 44.84 82 ALA A CA 1
ATOM 562 C C . ALA A 1 82 ? 4.081 16.339 9.570 1.00 44.84 82 ALA A C 1
ATOM 564 O O . ALA A 1 82 ? 5.275 16.543 9.777 1.00 44.84 82 ALA A O 1
ATOM 565 N N . GLY A 1 83 ? 3.638 15.780 8.439 1.00 56.56 83 GLY A N 1
ATOM 566 C CA . GLY A 1 83 ? 4.512 15.290 7.365 1.00 56.56 83 GLY A CA 1
ATOM 567 C C . GLY A 1 83 ? 4.883 13.801 7.451 1.00 56.56 83 GLY A C 1
ATOM 568 O O . GLY A 1 83 ? 5.467 13.278 6.504 1.00 56.56 83 GLY A O 1
ATOM 569 N N .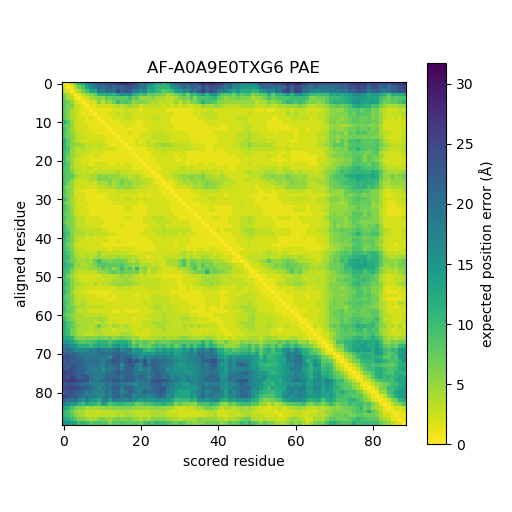 GLY A 1 84 ? 4.545 13.107 8.543 1.00 75.69 84 GLY A N 1
ATOM 570 C CA . GLY A 1 84 ? 4.770 11.672 8.744 1.00 75.69 84 GLY A CA 1
ATOM 571 C C . GLY A 1 84 ? 3.505 10.843 8.519 1.00 75.69 84 GLY A C 1
ATOM 572 O O . GLY A 1 84 ? 2.393 11.368 8.526 1.00 75.69 84 GLY A O 1
ATOM 573 N N . ASN A 1 85 ? 3.651 9.533 8.317 1.00 79.75 85 ASN A N 1
ATOM 574 C CA . ASN A 1 85 ? 2.485 8.646 8.314 1.00 79.75 85 ASN A CA 1
ATOM 575 C C . ASN A 1 85 ? 2.208 8.145 9.710 1.00 79.75 85 ASN A C 1
ATOM 577 O O . ASN A 1 85 ? 3.119 7.793 10.453 1.00 79.75 85 ASN A O 1
ATOM 581 N N . LEU A 1 86 ? 0.935 7.994 10.010 1.00 84.69 86 LEU A N 1
ATOM 582 C CA . LEU A 1 86 ? 0.514 7.207 11.134 1.00 84.69 86 LEU A CA 1
ATOM 583 C C . LEU A 1 86 ? 0.283 5.764 10.684 1.00 84.69 86 LEU A C 1
ATOM 585 O O . LEU A 1 86 ? -0.606 5.502 9.880 1.00 84.69 86 LEU A O 1
ATOM 589 N N . CYS A 1 87 ? 1.063 4.837 11.228 1.00 84.12 87 CYS A N 1
ATOM 590 C CA . CYS A 1 87 ? 0.839 3.407 11.075 1.00 84.12 87 CYS A CA 1
ATOM 591 C C . CYS A 1 87 ? 0.600 2.829 12.469 1.00 84.12 87 CYS A C 1
ATOM 593 O O . CYS A 1 87 ? 1.537 2.751 13.264 1.00 84.12 87 CYS A O 1
ATOM 595 N N . CYS A 1 88 ? -0.652 2.518 12.801 1.00 82.25 88 CYS A N 1
ATOM 596 C CA . CYS A 1 88 ? -0.978 1.979 14.117 1.00 82.25 88 CYS A CA 1
ATOM 597 C C . CYS A 1 88 ? -0.410 0.556 14.292 1.00 82.25 88 CYS A C 1
ATOM 599 O O . CYS A 1 88 ? -0.244 -0.152 13.295 1.00 82.25 88 CYS A O 1
ATOM 601 N N . PRO A 1 89 ? -0.101 0.146 15.538 1.00 67.12 89 PRO A N 1
ATOM 602 C CA . PRO A 1 89 ? 0.168 -1.256 15.843 1.00 67.12 89 PRO A CA 1
ATOM 603 C C . PRO A 1 89 ? -1.023 -2.159 15.503 1.00 67.12 89 PRO A C 1
ATOM 605 O O . PRO A 1 89 ? -2.170 -1.649 15.464 1.00 67.12 89 PRO A O 1
#

Nearest PDB structures (foldseek):
  1ru4-assembly1_A  TM=8.098E-01  e=1.202E+00  Dickeya chrysanthemi